Protein AF-A0A921BEV7-F1 (afdb_monomer)

Structure (mmCIF, N/CA/C/O backbone):
data_AF-A0A921BEV7-F1
#
_entry.id   AF-A0A921BEV7-F1
#
loop_
_atom_site.group_PDB
_atom_site.id
_atom_site.type_symbol
_atom_site.label_atom_id
_atom_site.label_alt_id
_atom_site.label_comp_id
_atom_site.label_asym_id
_atom_site.label_entity_id
_atom_site.label_seq_id
_atom_site.pdbx_PDB_ins_code
_atom_site.Cartn_x
_atom_site.Cartn_y
_atom_site.Cartn_z
_atom_site.occupancy
_atom_site.B_iso_or_equiv
_atom_site.auth_seq_id
_atom_site.auth_comp_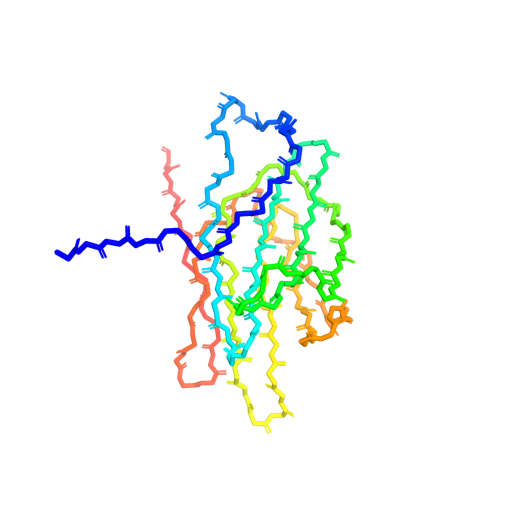id
_atom_site.auth_asym_id
_atom_site.auth_atom_id
_atom_site.pdbx_PDB_model_num
ATOM 1 N N . MET A 1 1 ? -18.719 21.193 4.865 1.00 43.28 1 MET A N 1
ATOM 2 C CA . MET A 1 1 ? -18.347 20.157 5.845 1.00 43.28 1 MET A CA 1
ATOM 3 C C . MET A 1 1 ? -17.094 20.664 6.523 1.00 43.28 1 MET A C 1
ATOM 5 O O . MET A 1 1 ? -16.145 20.952 5.806 1.00 43.28 1 MET A O 1
ATOM 9 N N . ASP A 1 2 ? -17.118 20.834 7.842 1.00 65.19 2 ASP A N 1
ATOM 10 C CA . ASP A 1 2 ? -15.937 21.220 8.619 1.00 65.19 2 ASP A CA 1
ATOM 11 C C . ASP A 1 2 ? -15.185 19.936 8.988 1.00 65.19 2 ASP A C 1
ATOM 13 O O . ASP A 1 2 ? -15.580 19.210 9.900 1.00 65.19 2 ASP A O 1
ATOM 17 N N . GLY A 1 3 ? -14.176 19.579 8.191 1.00 68.38 3 GLY A N 1
ATOM 18 C CA . GLY A 1 3 ? -13.339 18.408 8.447 1.00 68.38 3 GLY A CA 1
ATOM 19 C C . GLY A 1 3 ? -12.290 18.723 9.511 1.00 68.38 3 GLY A C 1
ATOM 20 O O . GLY A 1 3 ? -11.484 19.628 9.316 1.00 68.38 3 GLY A O 1
ATOM 21 N N . ASN A 1 4 ? -12.285 17.968 10.612 1.00 83.69 4 ASN A N 1
ATOM 22 C CA . ASN A 1 4 ? -11.226 18.011 11.622 1.00 83.69 4 ASN A CA 1
ATOM 23 C C . ASN A 1 4 ? -10.257 16.843 11.392 1.00 83.69 4 ASN A C 1
ATOM 25 O O . ASN A 1 4 ? -10.696 15.711 11.189 1.00 83.69 4 ASN A O 1
ATOM 29 N N . GLN A 1 5 ? -8.952 17.112 11.436 1.00 86.31 5 GLN A N 1
ATOM 30 C CA . GLN A 1 5 ? -7.912 16.085 11.331 1.00 86.31 5 GLN A CA 1
ATOM 31 C C . GLN A 1 5 ? -7.974 15.147 12.550 1.00 86.31 5 GLN A C 1
ATOM 33 O O . GLN A 1 5 ? -7.884 15.614 13.683 1.00 86.31 5 GLN A O 1
ATOM 38 N N . LEU A 1 6 ? -8.139 13.838 12.315 1.00 88.31 6 LEU A N 1
ATOM 39 C CA . LEU A 1 6 ? -8.175 12.812 13.371 1.00 88.31 6 LEU A CA 1
ATOM 40 C C . LEU A 1 6 ? -6.778 12.277 13.696 1.00 88.31 6 LEU A C 1
ATOM 42 O O . LEU A 1 6 ? -6.407 12.178 14.861 1.00 88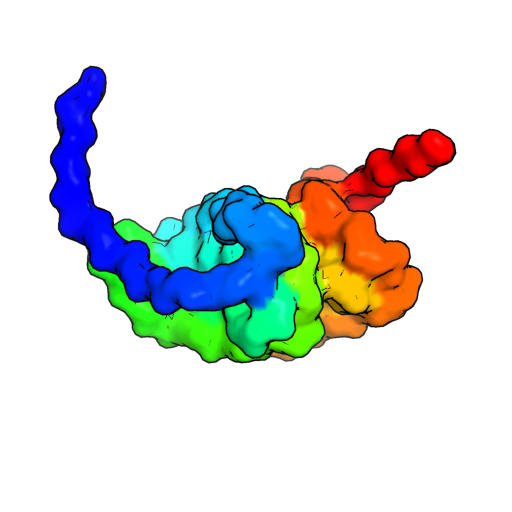.31 6 LEU A O 1
ATOM 46 N N . TRP A 1 7 ? -6.004 11.966 12.661 1.00 93.06 7 TRP A N 1
ATOM 47 C CA . TRP A 1 7 ? -4.626 11.502 12.754 1.00 93.06 7 TRP A CA 1
ATOM 48 C C . TRP A 1 7 ? -3.885 11.842 11.456 1.00 93.06 7 TRP A C 1
ATOM 50 O O . TRP A 1 7 ? -4.496 12.211 10.451 1.00 93.06 7 TRP A O 1
ATOM 60 N N . GLU A 1 8 ? -2.558 11.763 11.494 1.00 89.50 8 GLU A N 1
ATOM 61 C CA . GLU A 1 8 ? -1.685 11.932 10.334 1.00 89.50 8 GLU A CA 1
ATOM 62 C C . GLU A 1 8 ? -0.537 10.934 10.439 1.00 89.50 8 GLU A C 1
ATOM 64 O O . GLU A 1 8 ? 0.109 10.844 11.482 1.00 89.50 8 GLU A O 1
ATOM 69 N N . GLN A 1 9 ? -0.297 10.201 9.353 1.00 85.38 9 GLN A N 1
ATOM 70 C CA . GLN A 1 9 ? 0.850 9.316 9.212 1.00 85.38 9 GLN A CA 1
ATOM 71 C C . GLN A 1 9 ? 1.737 9.851 8.090 1.00 85.38 9 GLN A C 1
ATOM 73 O O . GLN A 1 9 ? 1.245 10.149 7.000 1.00 85.38 9 GLN A O 1
ATOM 78 N N . ARG A 1 10 ? 3.036 9.983 8.363 1.00 84.25 10 ARG A N 1
ATOM 79 C CA . ARG A 1 10 ? 4.025 10.457 7.389 1.00 84.25 10 ARG A CA 1
ATOM 80 C C . ARG A 1 10 ? 4.992 9.332 7.076 1.00 84.25 10 ARG A C 1
ATOM 82 O O . ARG A 1 10 ? 5.598 8.772 7.981 1.00 84.25 10 ARG A O 1
ATOM 89 N N . PHE A 1 11 ? 5.131 9.037 5.793 1.00 79.75 11 PHE A N 1
ATOM 90 C CA . PHE A 1 11 ? 6.179 8.162 5.290 1.00 79.75 11 PHE A CA 1
ATOM 91 C C . PHE A 1 11 ? 7.324 9.023 4.771 1.00 79.75 11 PHE A C 1
ATOM 93 O O . PHE A 1 11 ? 7.087 10.139 4.296 1.00 79.75 11 PHE A O 1
ATOM 100 N N . ASP A 1 12 ? 8.547 8.517 4.889 1.00 75.19 12 ASP A N 1
ATOM 101 C CA . ASP A 1 12 ? 9.710 9.192 4.331 1.00 75.19 12 ASP A CA 1
ATOM 102 C C . ASP A 1 12 ? 9.541 9.359 2.817 1.00 75.19 12 ASP A C 1
ATOM 104 O O . ASP A 1 12 ? 8.966 8.511 2.128 1.00 75.19 12 ASP A O 1
ATOM 108 N N . ALA A 1 13 ? 9.979 10.509 2.310 1.00 62.25 13 ALA A N 1
ATOM 109 C CA . ALA A 1 13 ? 9.946 10.777 0.885 1.00 62.25 13 ALA A CA 1
ATOM 110 C C . ALA A 1 13 ? 11.090 10.009 0.222 1.00 62.25 13 ALA A C 1
ATOM 112 O O . ALA A 1 13 ? 12.253 10.294 0.499 1.00 62.25 13 ALA A O 1
ATOM 113 N N . SER A 1 14 ? 10.746 9.077 -0.657 1.00 61.91 14 SER A N 1
ATOM 114 C CA . SER A 1 14 ? 11.705 8.375 -1.511 1.00 61.91 14 SER A CA 1
ATOM 115 C C . SER A 1 14 ? 11.663 8.960 -2.919 1.00 61.91 14 SER A C 1
ATOM 117 O O . SER A 1 14 ? 10.612 9.448 -3.366 1.00 61.91 14 SER A O 1
ATOM 119 N N . ASP A 1 15 ? 12.791 8.918 -3.628 1.00 61.03 15 ASP A N 1
ATOM 120 C CA . ASP A 1 15 ? 12.822 9.383 -5.008 1.00 61.03 15 ASP A CA 1
ATOM 121 C C . ASP A 1 15 ? 11.906 8.495 -5.870 1.00 61.03 15 ASP A C 1
ATOM 123 O O . ASP A 1 15 ? 12.023 7.273 -5.959 1.00 61.03 15 ASP A O 1
ATOM 127 N N . THR A 1 16 ? 10.929 9.138 -6.503 1.00 57.28 16 THR A N 1
ATOM 128 C CA . THR A 1 16 ? 10.033 8.506 -7.477 1.00 57.28 16 THR A CA 1
ATOM 129 C C . THR A 1 16 ? 10.513 8.849 -8.872 1.00 57.28 16 THR A C 1
ATOM 131 O O . THR A 1 16 ? 11.079 9.923 -9.107 1.00 57.28 16 THR A O 1
ATOM 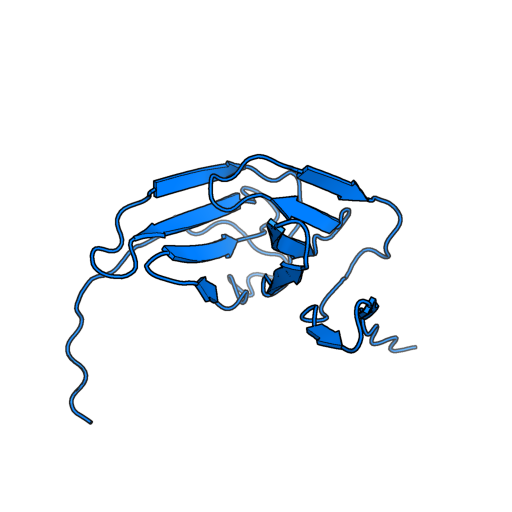134 N N . ARG A 1 17 ? 10.242 7.974 -9.839 1.00 51.84 17 ARG A N 1
ATOM 135 C CA . ARG A 1 17 ? 10.550 8.231 -11.243 1.00 51.84 17 ARG A CA 1
ATOM 136 C C . ARG A 1 17 ? 10.011 9.602 -11.666 1.00 51.84 17 ARG A C 1
ATOM 138 O O . ARG A 1 17 ? 8.812 9.859 -11.606 1.00 51.84 17 ARG A O 1
ATOM 145 N N . LEU A 1 18 ? 10.923 10.474 -12.110 1.00 49.59 18 LEU A N 1
ATOM 146 C CA . LEU A 1 18 ? 10.661 11.859 -12.543 1.00 49.59 18 LEU A CA 1
ATOM 147 C C . LEU A 1 18 ? 10.162 12.825 -11.441 1.00 49.59 18 LEU A C 1
ATOM 149 O O . LEU A 1 18 ? 9.745 13.938 -11.767 1.00 49.59 18 LEU A O 1
ATOM 153 N N . GLY A 1 19 ? 10.238 12.447 -10.160 1.00 54.81 19 GLY A N 1
ATOM 154 C CA . GLY A 1 19 ? 9.868 13.295 -9.019 1.00 54.81 19 GLY A CA 1
ATOM 155 C C . GLY A 1 19 ? 8.359 13.510 -8.852 1.00 54.81 19 GLY A C 1
ATOM 156 O O . GLY A 1 19 ? 7.939 14.544 -8.337 1.00 54.81 19 GLY A O 1
ATOM 157 N N . TRP A 1 20 ? 7.532 12.581 -9.341 1.00 47.16 20 TRP A N 1
ATOM 158 C CA . TRP A 1 20 ? 6.070 12.736 -9.396 1.00 47.16 20 TRP A CA 1
ATOM 159 C C . TRP A 1 20 ? 5.337 12.406 -8.090 1.00 47.16 20 TRP A C 1
ATOM 161 O O . TRP A 1 20 ? 4.140 12.669 -7.983 1.00 47.16 20 TRP A O 1
ATOM 171 N N . GLY A 1 21 ? 6.051 11.907 -7.082 1.00 52.38 21 GLY A N 1
ATOM 172 C CA . GLY A 1 21 ? 5.497 11.555 -5.779 1.00 52.38 21 GLY A CA 1
ATOM 173 C C . GLY A 1 21 ? 4.609 10.303 -5.815 1.00 52.38 21 GLY A C 1
ATOM 174 O O . GLY A 1 21 ? 4.337 9.740 -6.884 1.00 52.38 21 GLY A O 1
ATOM 175 N N . PRO A 1 22 ? 4.160 9.833 -4.640 1.00 59.53 22 PRO A N 1
ATOM 176 C CA . PRO A 1 22 ? 3.242 8.707 -4.540 1.00 59.53 22 PRO A CA 1
ATOM 177 C C . PRO A 1 22 ? 1.844 9.108 -5.033 1.00 59.53 22 PRO A C 1
ATOM 179 O O . PRO A 1 22 ? 1.335 10.173 -4.691 1.00 59.53 22 PRO A O 1
ATOM 182 N N . ALA A 1 23 ? 1.200 8.241 -5.815 1.00 58.22 23 ALA A N 1
ATOM 183 C CA . ALA A 1 23 ? -0.158 8.467 -6.339 1.00 58.22 23 ALA A CA 1
ATOM 184 C C . ALA A 1 23 ? -1.077 7.239 -6.219 1.00 58.22 23 ALA A C 1
ATOM 186 O O . ALA A 1 23 ? -2.188 7.239 -6.751 1.00 58.22 23 ALA A O 1
ATOM 187 N N . ALA A 1 24 ? -0.638 6.192 -5.516 1.00 62.31 24 ALA A N 1
ATOM 188 C CA . ALA A 1 24 ? -1.510 5.074 -5.192 1.00 62.31 24 ALA A CA 1
ATOM 189 C C . ALA A 1 24 ? -2.581 5.538 -4.193 1.00 62.31 24 ALA A C 1
ATOM 191 O O . ALA A 1 24 ? -2.274 6.141 -3.162 1.00 62.31 24 ALA A O 1
ATOM 192 N N . SER A 1 25 ? -3.852 5.277 -4.504 1.00 75.75 25 SER A N 1
ATOM 193 C CA . SER A 1 25 ? -4.942 5.607 -3.585 1.00 75.75 25 SER A CA 1
ATOM 194 C C . SER A 1 25 ? -4.981 4.601 -2.431 1.00 75.75 25 SER A C 1
ATOM 196 O O . SER A 1 25 ? -4.810 3.403 -2.672 1.00 75.75 25 SER A O 1
ATOM 198 N N . PRO A 1 26 ? -5.227 5.042 -1.186 1.00 84.56 26 PRO A N 1
ATOM 199 C CA . PRO A 1 26 ? -5.416 4.121 -0.076 1.00 84.56 26 PRO A CA 1
ATOM 200 C C . PRO A 1 26 ? -6.724 3.337 -0.238 1.00 84.56 26 PRO A C 1
ATOM 202 O O . PRO A 1 26 ? -7.702 3.848 -0.789 1.00 84.56 26 PRO A O 1
ATOM 205 N N . VAL A 1 27 ? -6.765 2.113 0.288 1.00 88.31 27 VAL A N 1
ATOM 206 C CA . VAL A 1 27 ? -7.977 1.282 0.302 1.00 88.31 27 VAL A CA 1
ATOM 207 C C . VAL A 1 27 ? -8.353 0.926 1.727 1.00 88.31 27 VAL A C 1
ATOM 209 O O . VAL A 1 27 ? -7.557 0.353 2.462 1.00 88.31 27 VAL A O 1
ATOM 212 N N . LEU A 1 28 ? -9.586 1.254 2.106 1.00 88.69 28 LEU A N 1
ATOM 213 C CA . LEU A 1 28 ? -10.163 0.880 3.391 1.00 88.69 28 LEU A CA 1
ATOM 214 C C . LEU A 1 28 ? -10.936 -0.431 3.241 1.00 88.69 28 LEU A C 1
ATOM 216 O O . LEU A 1 28 ? -11.835 -0.531 2.403 1.00 88.69 28 LEU A O 1
ATOM 220 N N . HIS A 1 29 ? -10.621 -1.409 4.081 1.00 90.50 29 HIS A N 1
ATOM 221 C CA . HIS A 1 29 ? -11.438 -2.599 4.259 1.00 90.50 29 HIS A CA 1
ATOM 222 C C . HIS A 1 29 ? -11.564 -2.915 5.748 1.00 90.50 29 HIS A C 1
ATOM 224 O O . HIS A 1 29 ? -10.563 -3.069 6.453 1.00 90.50 29 HIS A O 1
ATOM 230 N N . ASP A 1 30 ? -12.813 -2.970 6.211 1.00 89.06 30 ASP A N 1
ATOM 231 C CA . ASP A 1 30 ? -13.178 -3.016 7.625 1.00 89.06 30 ASP A CA 1
ATOM 232 C C . ASP A 1 30 ? -12.480 -1.884 8.401 1.00 89.06 30 ASP A C 1
ATOM 234 O O . ASP A 1 30 ? -12.597 -0.718 8.020 1.00 89.06 30 ASP A O 1
ATOM 238 N N . ASP A 1 31 ? -11.718 -2.219 9.442 1.00 93.38 31 ASP A N 1
ATOM 239 C CA . ASP A 1 31 ? -10.965 -1.262 10.261 1.00 93.38 31 ASP A CA 1
ATOM 240 C C . ASP A 1 31 ? -9.503 -1.099 9.801 1.00 93.38 31 ASP A C 1
ATOM 242 O O . ASP A 1 31 ? -8.660 -0.617 10.560 1.00 93.38 31 ASP A O 1
ATOM 246 N N . THR A 1 32 ? -9.168 -1.541 8.582 1.00 92.12 32 THR A N 1
ATOM 247 C CA . THR A 1 32 ? -7.790 -1.532 8.065 1.00 92.12 32 THR A CA 1
ATOM 248 C C . THR A 1 32 ? -7.661 -0.678 6.811 1.00 92.12 32 THR A C 1
ATOM 250 O O . THR A 1 32 ? -8.333 -0.916 5.807 1.00 92.12 32 THR A O 1
ATOM 253 N N . LEU A 1 33 ? -6.753 0.293 6.851 1.00 91.62 33 LEU A N 1
ATOM 254 C CA . LEU A 1 33 ? -6.373 1.120 5.716 1.00 91.62 33 LEU A CA 1
ATOM 255 C C . LEU A 1 33 ? -5.078 0.589 5.095 1.00 91.62 33 LEU A C 1
ATOM 257 O O . LEU A 1 33 ? -4.024 0.615 5.724 1.00 91.62 33 LEU A O 1
ATOM 261 N N . PHE A 1 34 ? -5.146 0.139 3.850 1.00 90.75 34 PHE A N 1
ATOM 262 C CA . PHE A 1 34 ? -3.997 -0.337 3.090 1.00 90.75 34 PHE A CA 1
ATOM 263 C C . PHE A 1 34 ? -3.443 0.775 2.208 1.00 90.75 34 PHE A C 1
ATOM 265 O O . PHE A 1 34 ? -4.187 1.427 1.471 1.00 90.75 34 PHE A O 1
ATOM 272 N N . ILE A 1 35 ? -2.129 0.966 2.262 1.00 89.12 35 ILE A N 1
ATOM 273 C CA . ILE A 1 35 ? -1.399 1.928 1.441 1.00 89.12 35 ILE A CA 1
ATOM 274 C C . ILE A 1 35 ? -0.272 1.182 0.737 1.00 89.12 35 ILE A C 1
ATOM 276 O O . ILE A 1 35 ? 0.480 0.439 1.364 1.00 89.12 35 ILE A O 1
ATOM 280 N N . VAL A 1 36 ? -0.165 1.391 -0.570 1.00 87.00 36 VAL A N 1
ATOM 281 C CA . VAL A 1 36 ? 0.970 0.938 -1.376 1.00 87.00 36 VAL A CA 1
ATOM 282 C C . VAL A 1 36 ? 1.791 2.165 -1.727 1.00 87.00 36 VAL A C 1
ATOM 284 O O . VAL A 1 36 ? 1.234 3.185 -2.126 1.00 87.00 36 VAL A O 1
ATOM 287 N N . ASN A 1 37 ? 3.100 2.077 -1.560 1.00 85.12 37 ASN A N 1
ATOM 288 C CA . ASN A 1 37 ? 4.036 3.100 -1.982 1.00 85.12 37 ASN A CA 1
ATOM 289 C C . ASN A 1 37 ? 5.163 2.407 -2.735 1.00 85.12 37 ASN A C 1
ATOM 291 O O . ASN A 1 37 ? 6.054 1.854 -2.102 1.00 85.12 37 ASN A O 1
ATOM 295 N N . ASP A 1 38 ? 5.085 2.404 -4.063 1.00 81.81 38 ASP A N 1
ATOM 296 C CA . ASP A 1 38 ? 6.116 1.815 -4.911 1.00 81.81 38 ASP A CA 1
ATOM 297 C C . ASP A 1 38 ? 6.991 2.946 -5.478 1.00 81.81 38 ASP A C 1
ATOM 299 O O . ASP A 1 38 ? 6.498 3.825 -6.193 1.00 81.81 38 ASP A O 1
ATOM 303 N N . THR A 1 39 ? 8.282 2.937 -5.145 1.00 77.00 39 THR A N 1
ATOM 304 C CA . THR A 1 39 ? 9.293 3.935 -5.534 1.00 77.00 39 THR A CA 1
ATOM 305 C C . THR A 1 39 ? 10.539 3.241 -6.095 1.00 77.00 39 THR A C 1
ATOM 307 O O . THR A 1 39 ? 10.635 2.019 -6.053 1.00 77.00 39 THR A O 1
ATOM 310 N N . ASP A 1 40 ? 11.490 3.982 -6.671 1.00 72.31 40 ASP A N 1
ATOM 311 C CA . ASP A 1 40 ? 12.707 3.361 -7.227 1.00 72.31 40 ASP A CA 1
ATOM 312 C C . ASP A 1 40 ? 13.722 2.958 -6.134 1.00 72.31 40 ASP A C 1
ATOM 314 O O . ASP A 1 40 ? 14.687 2.254 -6.433 1.00 72.31 40 ASP A O 1
ATOM 318 N N . GLU A 1 41 ? 13.510 3.389 -4.885 1.00 73.00 41 GLU A N 1
ATOM 319 C CA . GLU A 1 41 ? 14.425 3.159 -3.757 1.00 73.00 41 GLU A CA 1
ATOM 320 C C . GLU A 1 41 ? 13.811 2.261 -2.680 1.00 73.00 41 GLU A C 1
ATOM 322 O O . GLU A 1 41 ? 14.408 1.250 -2.320 1.00 73.00 41 GLU A O 1
ATOM 327 N N . ASP A 1 42 ? 12.610 2.603 -2.204 1.00 78.69 42 ASP A N 1
ATOM 328 C CA . ASP A 1 42 ? 11.938 1.918 -1.100 1.00 78.69 42 ASP A CA 1
ATOM 329 C C . ASP A 1 42 ? 10.462 1.694 -1.443 1.00 78.69 42 ASP A C 1
ATOM 331 O O . ASP A 1 42 ? 9.597 2.553 -1.226 1.00 78.69 42 ASP A O 1
ATOM 335 N N . SER A 1 43 ? 10.172 0.527 -2.011 1.00 86.25 43 SER A N 1
ATOM 336 C CA . SER A 1 43 ? 8.809 0.089 -2.303 1.00 86.25 43 SER A CA 1
ATOM 337 C C . SER A 1 43 ? 8.242 -0.709 -1.130 1.00 86.25 43 SER A C 1
ATOM 339 O O . SER A 1 43 ? 8.886 -1.619 -0.610 1.00 86.25 43 SER A O 1
ATOM 341 N N . PHE A 1 44 ? 7.019 -0.404 -0.697 1.00 88.50 44 PHE A N 1
ATOM 342 C CA . PHE A 1 44 ? 6.358 -1.122 0.392 1.00 88.50 44 PHE A CA 1
ATOM 343 C C . PHE A 1 44 ? 4.833 -1.116 0.286 1.00 88.50 44 PHE A C 1
ATOM 345 O O . PHE A 1 44 ? 4.206 -0.266 -0.345 1.00 88.50 44 PHE A O 1
ATOM 352 N N . VAL A 1 45 ? 4.217 -2.071 0.977 1.00 90.25 45 VAL A N 1
ATOM 353 C CA . VAL A 1 45 ? 2.794 -2.055 1.317 1.00 90.25 45 VAL A CA 1
ATOM 354 C C . VAL A 1 45 ? 2.650 -2.058 2.835 1.00 90.25 45 VAL A C 1
ATOM 356 O O . VAL A 1 45 ? 3.349 -2.787 3.542 1.00 90.25 45 VAL A O 1
ATOM 359 N N . VAL A 1 46 ? 1.763 -1.209 3.342 1.00 92.69 46 VAL A N 1
ATOM 360 C CA . VAL A 1 46 ? 1.514 -1.028 4.772 1.00 92.69 46 VAL A CA 1
ATOM 361 C C . VAL A 1 46 ? 0.020 -1.107 5.058 1.00 92.69 46 VAL A C 1
ATOM 363 O O . VAL A 1 46 ? -0.803 -0.613 4.286 1.00 92.69 46 VAL A O 1
ATOM 366 N N . ALA A 1 47 ? -0.324 -1.729 6.180 1.00 93.81 47 ALA A N 1
ATOM 367 C CA . ALA A 1 47 ? -1.666 -1.731 6.734 1.00 93.81 47 ALA A CA 1
ATOM 368 C C . ALA A 1 47 ? -1.690 -0.894 8.008 1.00 93.81 47 ALA A C 1
ATOM 370 O O . ALA A 1 47 ? -0.914 -1.139 8.932 1.00 93.81 47 ALA A O 1
ATOM 371 N N . LEU A 1 48 ? -2.601 0.069 8.063 1.00 93.25 48 LEU A N 1
ATOM 372 C CA . LEU A 1 48 ? -2.832 0.931 9.212 1.00 93.25 48 LEU A CA 1
ATOM 373 C C . LEU A 1 48 ? -4.192 0.624 9.835 1.00 93.25 48 LEU A C 1
ATOM 375 O O . LEU A 1 48 ? -5.138 0.258 9.138 1.00 93.25 48 LEU A O 1
ATOM 379 N N . ASP A 1 49 ? -4.314 0.816 11.139 1.00 93.69 49 ASP A N 1
ATOM 380 C CA . ASP A 1 49 ? -5.613 0.925 11.788 1.00 93.69 49 ASP A CA 1
ATOM 381 C C . ASP A 1 49 ? -6.323 2.202 11.311 1.00 93.69 49 ASP A C 1
ATOM 383 O O . ASP A 1 49 ? -5.764 3.296 11.371 1.00 93.69 49 ASP A O 1
ATOM 387 N N . ALA A 1 50 ? -7.551 2.082 10.808 1.00 90.75 50 ALA A N 1
ATOM 388 C CA . ALA A 1 50 ? -8.265 3.216 10.223 1.00 90.75 50 ALA A CA 1
ATOM 389 C C . ALA A 1 50 ? -8.675 4.279 11.259 1.00 90.75 50 ALA A C 1
ATOM 391 O O . ALA A 1 50 ? -8.828 5.456 10.914 1.00 90.75 50 ALA A O 1
ATOM 392 N N . ALA A 1 51 ? -8.855 3.884 12.523 1.00 92.38 51 ALA A N 1
ATOM 393 C CA . ALA A 1 51 ? -9.268 4.779 13.594 1.00 92.38 51 ALA A CA 1
ATOM 394 C C . ALA A 1 51 ? -8.078 5.532 14.201 1.00 92.38 51 ALA A C 1
ATOM 396 O O . ALA A 1 51 ? -8.229 6.705 14.552 1.00 92.38 51 ALA A O 1
ATOM 397 N N . THR A 1 52 ? -6.914 4.885 14.318 1.00 93.19 52 THR A N 1
ATOM 398 C CA . THR A 1 52 ? -5.740 5.460 15.000 1.00 93.19 52 THR A CA 1
ATOM 399 C C . THR A 1 52 ? -4.607 5.882 14.064 1.00 93.19 52 THR A C 1
ATOM 401 O O . THR A 1 52 ? -3.803 6.733 14.440 1.00 93.19 52 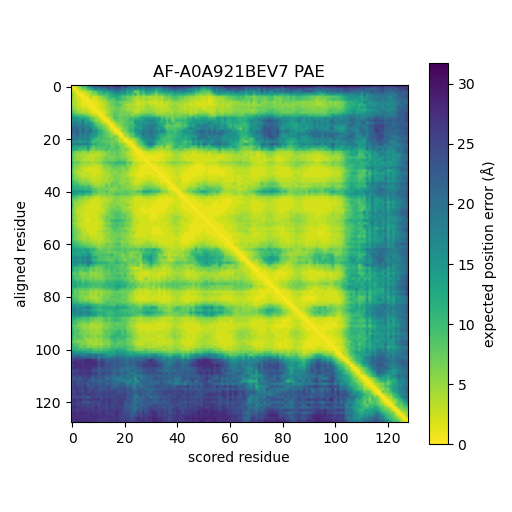THR A O 1
ATOM 404 N N . GLY A 1 53 ? -4.527 5.314 12.859 1.00 91.06 53 GLY A N 1
ATOM 405 C CA . GLY A 1 53 ? -3.393 5.475 11.944 1.00 91.06 53 GLY A CA 1
ATOM 406 C C . GLY A 1 53 ? -2.163 4.637 12.319 1.00 91.06 53 GLY A C 1
ATOM 407 O O . GLY A 1 53 ? -1.122 4.759 11.670 1.00 91.06 53 GLY A O 1
ATOM 408 N N . GLU A 1 54 ? -2.256 3.793 13.353 1.00 93.25 54 GLU A N 1
ATOM 409 C CA . GLU A 1 54 ? -1.149 2.947 13.808 1.00 93.25 54 GLU A CA 1
ATOM 410 C C . GLU A 1 54 ? -0.852 1.822 12.813 1.00 93.25 54 GLU A C 1
ATOM 412 O O . GLU A 1 54 ? -1.759 1.187 12.274 1.00 93.25 54 GLU A O 1
ATOM 417 N N . GLU A 1 55 ? 0.432 1.550 12.582 1.00 94.12 55 GLU A N 1
ATOM 418 C CA . GLU A 1 55 ? 0.865 0.477 11.690 1.00 94.12 55 GLU A CA 1
ATOM 419 C C . GLU A 1 55 ? 0.543 -0.896 12.293 1.00 94.12 55 GLU A C 1
ATOM 421 O O . GLU A 1 55 ? 1.046 -1.263 13.354 1.00 94.12 55 GLU A O 1
ATOM 426 N N . ARG A 1 56 ? -0.286 -1.674 11.590 1.00 94.19 56 ARG A N 1
ATOM 427 C CA . ARG A 1 56 ? -0.569 -3.078 11.915 1.00 94.19 56 ARG A CA 1
ATOM 428 C C . ARG A 1 56 ? 0.523 -3.991 11.372 1.00 94.19 56 ARG A C 1
ATOM 430 O O . ARG A 1 56 ? 0.953 -4.914 12.059 1.00 94.19 56 ARG A O 1
ATOM 437 N N . TRP A 1 57 ? 0.952 -3.744 10.136 1.00 94.56 57 TRP A N 1
ATOM 438 C CA . TRP A 1 57 ? 2.065 -4.445 9.504 1.00 94.56 57 TRP A CA 1
ATOM 439 C C . TRP A 1 57 ? 2.605 -3.670 8.298 1.00 94.56 57 TRP A C 1
ATOM 441 O O . TRP A 1 57 ? 1.892 -2.878 7.679 1.00 94.56 57 TRP A O 1
ATOM 451 N N . ARG A 1 58 ? 3.849 -3.983 7.922 1.00 92.56 58 ARG A N 1
ATOM 452 C CA . ARG A 1 58 ? 4.522 -3.515 6.705 1.00 92.56 58 ARG A CA 1
ATOM 453 C C . ARG A 1 58 ? 5.240 -4.661 5.999 1.00 92.56 58 ARG A C 1
ATOM 455 O O . ARG A 1 58 ? 5.741 -5.597 6.639 1.00 92.56 58 ARG A O 1
ATOM 462 N N . ARG A 1 59 ? 5.267 -4.593 4.670 1.00 90.75 59 ARG A N 1
ATOM 463 C CA . ARG A 1 59 ? 6.051 -5.475 3.805 1.00 90.75 59 ARG A CA 1
ATOM 464 C C . ARG A 1 59 ? 6.797 -4.661 2.770 1.00 90.75 59 ARG A C 1
ATOM 466 O O . ARG A 1 59 ? 6.175 -3.909 2.021 1.00 90.75 59 ARG A O 1
ATOM 473 N N . ASP A 1 60 ? 8.098 -4.887 2.717 1.00 89.25 60 ASP A N 1
ATOM 474 C CA . ASP A 1 60 ? 8.943 -4.372 1.652 1.00 89.25 60 ASP A CA 1
ATOM 475 C C . ASP A 1 60 ? 8.607 -5.103 0.350 1.00 89.25 60 ASP A C 1
ATOM 477 O O . ASP A 1 60 ? 8.214 -6.278 0.341 1.00 89.25 60 ASP A O 1
ATOM 481 N N . ARG A 1 61 ? 8.716 -4.380 -0.754 1.00 85.38 61 ARG A N 1
ATOM 482 C CA . ARG A 1 61 ? 8.409 -4.839 -2.102 1.00 85.38 61 ARG A CA 1
ATOM 483 C C . ARG A 1 61 ? 9.619 -4.557 -2.972 1.00 85.38 61 ARG A C 1
ATOM 485 O O . ARG A 1 61 ? 10.208 -3.490 -2.894 1.00 85.38 61 ARG A O 1
ATOM 492 N N . ASP A 1 62 ? 9.962 -5.516 -3.816 1.00 82.88 62 ASP A N 1
ATOM 493 C CA . ASP A 1 62 ? 10.947 -5.314 -4.874 1.00 82.88 62 ASP A CA 1
ATOM 494 C C . ASP A 1 62 ? 10.177 -4.903 -6.134 1.00 82.88 62 ASP A C 1
ATOM 496 O O . ASP A 1 62 ? 9.694 -5.755 -6.885 1.00 82.88 62 ASP A O 1
ATOM 500 N N . GLU A 1 63 ? 9.907 -3.601 -6.254 1.00 77.19 63 GLU A N 1
ATOM 501 C CA . GLU A 1 63 ? 9.205 -2.958 -7.369 1.00 77.19 63 GLU A CA 1
ATOM 502 C C . GLU A 1 63 ? 9.849 -1.600 -7.652 1.00 77.19 63 GLU A C 1
ATOM 504 O O . GLU A 1 63 ? 10.237 -0.904 -6.719 1.00 77.19 63 GLU A O 1
ATOM 509 N N . GLY A 1 64 ? 9.922 -1.203 -8.924 1.00 72.44 64 GLY A N 1
ATOM 510 C CA . GLY A 1 64 ? 10.201 0.190 -9.292 1.00 72.44 64 GLY A CA 1
ATOM 511 C C . GLY A 1 64 ? 8.944 1.058 -9.213 1.00 72.44 64 GLY A C 1
ATOM 512 O O . GLY A 1 64 ? 7.832 0.527 -9.126 1.00 72.44 64 GLY A O 1
ATOM 513 N N . THR A 1 65 ? 9.118 2.380 -9.321 1.00 68.56 65 THR A N 1
ATOM 514 C CA . THR A 1 65 ? 8.051 3.385 -9.174 1.00 68.56 65 THR A CA 1
ATOM 515 C C . THR A 1 65 ? 6.761 2.980 -9.881 1.00 68.56 65 THR A C 1
ATOM 517 O O . THR A 1 65 ? 6.733 2.832 -11.107 1.00 68.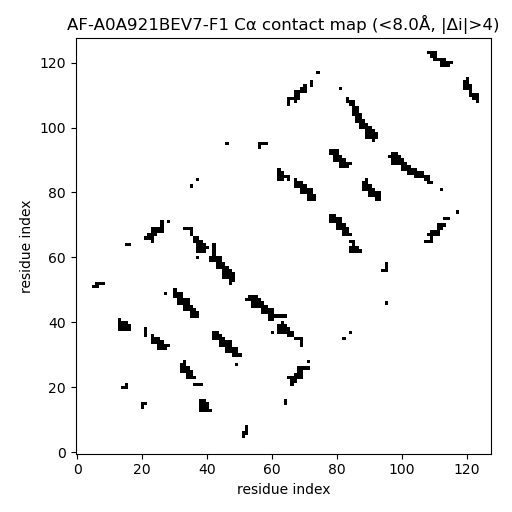56 65 THR A O 1
ATOM 520 N N . ASN A 1 66 ? 5.676 2.873 -9.113 1.00 69.62 66 ASN A N 1
ATOM 521 C CA . ASN A 1 66 ? 4.359 2.530 -9.630 1.00 69.62 66 ASN A CA 1
ATOM 522 C C . ASN A 1 66 ? 3.252 3.299 -8.894 1.00 69.62 66 ASN A C 1
ATOM 524 O O . ASN A 1 66 ? 3.338 3.603 -7.708 1.00 69.62 66 ASN A O 1
ATOM 528 N N . TRP A 1 67 ? 2.170 3.589 -9.611 1.00 70.00 67 TRP A N 1
ATOM 529 C CA . TRP A 1 67 ? 1.010 4.341 -9.113 1.00 70.00 67 TRP A CA 1
ATOM 530 C C . TRP A 1 67 ? -0.247 3.473 -9.039 1.00 70.00 67 TRP A C 1
ATOM 532 O O . TRP A 1 67 ? -1.379 3.945 -9.148 1.00 70.00 67 TRP A O 1
ATOM 542 N N . SER A 1 68 ? -0.041 2.171 -8.883 1.00 67.94 68 SER A N 1
ATOM 543 C CA . SER A 1 68 ? -1.106 1.188 -8.824 1.00 67.94 68 SER A CA 1
ATOM 544 C C . SER A 1 68 ? -1.891 1.284 -7.527 1.00 67.94 68 SER A C 1
ATOM 546 O O . SER A 1 68 ? -1.360 1.098 -6.436 1.00 67.94 68 SER A O 1
ATOM 548 N N . THR A 1 69 ? -3.191 1.539 -7.654 1.00 75.12 69 THR A N 1
ATOM 549 C CA . THR A 1 69 ? -4.103 1.477 -6.513 1.00 75.12 69 THR A CA 1
ATOM 550 C C . THR A 1 69 ? -4.399 0.007 -6.199 1.00 75.12 69 THR A C 1
ATOM 552 O O . THR A 1 69 ? -4.843 -0.711 -7.102 1.00 75.12 69 THR A O 1
ATOM 555 N N . PRO A 1 70 ? -4.158 -0.461 -4.960 1.00 81.31 70 PRO A N 1
ATOM 556 C CA . PRO A 1 70 ? -4.460 -1.833 -4.576 1.00 81.31 70 PRO A CA 1
ATOM 557 C C . PRO A 1 70 ? -5.959 -2.133 -4.702 1.00 81.31 70 PRO A C 1
ATOM 559 O O . PRO A 1 70 ? -6.794 -1.231 -4.702 1.00 81.31 70 PRO A O 1
ATOM 562 N N . PHE A 1 71 ? -6.319 -3.410 -4.784 1.00 84.25 71 PHE A N 1
ATOM 563 C CA . PHE A 1 71 ? -7.709 -3.857 -4.814 1.00 84.25 71 PHE A CA 1
ATOM 564 C C . PHE A 1 71 ? -7.942 -4.949 -3.783 1.00 84.25 71 PHE A C 1
ATOM 566 O O . PHE A 1 71 ? -7.233 -5.952 -3.759 1.00 84.25 71 PHE A O 1
ATOM 573 N N . VAL A 1 72 ? -8.967 -4.774 -2.955 1.00 87.38 72 VAL A N 1
ATOM 574 C CA . VAL A 1 72 ? -9.413 -5.819 -2.036 1.00 87.38 72 VAL A CA 1
ATOM 575 C C . VAL A 1 72 ? -10.348 -6.753 -2.793 1.00 87.38 72 VAL A C 1
ATOM 577 O O . VAL A 1 72 ? -11.491 -6.413 -3.097 1.00 87.38 72 VAL A O 1
ATOM 580 N N . TRP A 1 73 ? -9.846 -7.940 -3.111 1.00 85.88 73 TRP A N 1
ATOM 581 C CA . TRP A 1 73 ? -10.591 -8.982 -3.790 1.00 85.88 73 TRP A CA 1
ATOM 582 C C . TRP A 1 73 ? -11.201 -9.947 -2.776 1.00 85.88 73 TRP A C 1
ATOM 584 O O . TRP A 1 73 ? -10.500 -10.720 -2.128 1.00 85.88 73 TRP A O 1
ATOM 594 N N . GLN A 1 74 ? -12.526 -9.913 -2.661 1.00 88.50 74 GLN A N 1
ATOM 595 C CA . GLN A 1 74 ? -13.298 -10.896 -1.904 1.00 88.50 74 GLN A CA 1
ATOM 596 C C . GLN A 1 74 ? -13.794 -11.988 -2.855 1.00 88.50 74 GLN A C 1
ATOM 598 O O . GLN A 1 74 ? -14.485 -11.697 -3.836 1.00 88.50 74 GLN A O 1
ATOM 603 N N . ASN A 1 75 ? -13.437 -13.240 -2.577 1.00 84.19 75 ASN A N 1
ATOM 604 C CA . ASN A 1 75 ? -13.929 -14.416 -3.292 1.00 84.19 75 ASN A CA 1
ATOM 605 C C . ASN A 1 75 ? -14.491 -15.455 -2.302 1.00 84.19 75 ASN A C 1
ATOM 607 O O . ASN A 1 75 ? -14.456 -15.256 -1.091 1.00 84.19 75 ASN A O 1
ATOM 611 N N . GLU A 1 76 ? -15.030 -16.567 -2.810 1.00 84.81 76 GLU A N 1
ATOM 612 C CA . GLU A 1 76 ? -15.666 -17.602 -1.975 1.00 84.81 76 GLU A CA 1
ATOM 613 C C . GLU A 1 76 ? -14.700 -18.305 -1.002 1.00 84.81 76 GLU A C 1
ATOM 615 O O . GLU A 1 76 ? -15.144 -18.946 -0.052 1.00 84.81 76 GLU A O 1
ATOM 620 N N . ILE A 1 77 ? -13.387 -18.203 -1.232 1.00 88.25 77 ILE A N 1
ATOM 621 C CA . ILE A 1 77 ? -12.347 -18.860 -0.434 1.00 88.25 77 ILE A CA 1
ATOM 622 C C . ILE A 1 77 ? -11.804 -17.907 0.635 1.00 88.25 77 ILE A C 1
ATOM 624 O O . ILE A 1 77 ? -11.597 -18.329 1.773 1.00 88.25 77 ILE A O 1
ATOM 628 N N . ARG A 1 78 ? -11.523 -16.647 0.273 1.00 87.81 78 ARG A N 1
ATOM 629 C CA . ARG A 1 78 ? -10.892 -15.651 1.155 1.00 87.81 78 ARG A CA 1
ATOM 630 C C . ARG A 1 78 ? -10.971 -14.225 0.598 1.00 87.81 78 ARG A C 1
ATOM 632 O O . ARG A 1 78 ? -11.329 -14.000 -0.558 1.00 87.81 78 ARG A O 1
ATOM 639 N N . THR A 1 79 ? -10.568 -13.279 1.441 1.00 91.06 79 THR A N 1
ATOM 640 C CA . THR A 1 79 ? -10.300 -11.888 1.067 1.00 91.06 79 THR A CA 1
ATOM 641 C C . THR A 1 79 ? -8.804 -11.671 0.901 1.00 91.06 79 THR A C 1
ATOM 643 O O . THR A 1 79 ? -8.019 -12.100 1.748 1.00 91.06 79 THR A O 1
ATOM 646 N N . GLU A 1 80 ? -8.415 -10.983 -0.166 1.00 92.50 80 GLU A N 1
ATOM 647 C CA . GLU A 1 80 ? -7.017 -10.723 -0.488 1.00 92.50 80 GLU A CA 1
ATOM 648 C C . GLU A 1 80 ? -6.806 -9.275 -0.940 1.00 92.50 80 GLU A C 1
ATOM 650 O O . GLU A 1 80 ? -7.669 -8.685 -1.587 1.00 92.50 80 GLU A O 1
ATOM 655 N N . LEU A 1 81 ? -5.643 -8.709 -0.633 1.00 89.00 81 LEU A N 1
ATOM 656 C CA . LEU A 1 81 ? -5.179 -7.438 -1.168 1.00 89.00 81 LEU A CA 1
ATOM 657 C C . LEU A 1 81 ? -4.322 -7.704 -2.407 1.00 89.00 81 LEU A C 1
ATOM 659 O O . L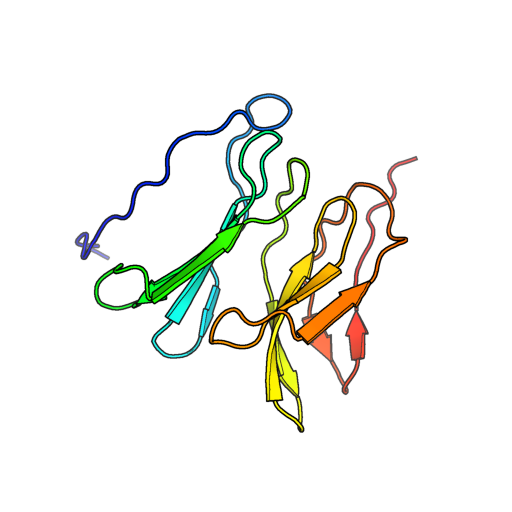EU A 1 81 ? -3.186 -8.164 -2.302 1.00 89.00 81 LEU A O 1
ATOM 663 N N . VAL A 1 82 ? -4.853 -7.378 -3.578 1.00 88.44 82 VAL A N 1
ATOM 664 C CA . VAL A 1 82 ? -4.151 -7.499 -4.854 1.00 88.44 82 VAL A CA 1
ATOM 665 C C . VAL A 1 82 ? -3.464 -6.180 -5.175 1.00 88.44 82 VAL A C 1
ATOM 667 O O . VAL A 1 82 ? -4.083 -5.118 -5.189 1.00 88.44 82 VAL A O 1
ATOM 670 N N . THR A 1 83 ? -2.174 -6.261 -5.466 1.00 84.88 83 THR A N 1
ATOM 671 C CA . THR A 1 83 ? -1.329 -5.128 -5.837 1.00 84.88 83 THR A CA 1
ATOM 672 C C . THR A 1 83 ? -0.704 -5.399 -7.195 1.00 84.88 83 THR A C 1
ATOM 674 O O . THR A 1 83 ? -0.218 -6.500 -7.462 1.00 84.88 83 THR A O 1
ATOM 677 N N . THR A 1 84 ? -0.715 -4.399 -8.063 1.00 77.44 84 THR A N 1
ATOM 678 C CA . THR A 1 84 ? -0.004 -4.438 -9.338 1.00 77.44 84 THR A CA 1
ATOM 679 C C . THR A 1 84 ? 1.317 -3.694 -9.170 1.00 77.44 84 THR A C 1
ATOM 681 O O . THR A 1 84 ? 1.348 -2.602 -8.614 1.00 77.44 84 THR A O 1
ATOM 684 N N . GLY A 1 85 ? 2.414 -4.322 -9.575 1.00 70.81 85 GLY A N 1
ATOM 685 C CA . GLY A 1 85 ? 3.768 -3.780 -9.589 1.00 70.81 85 GLY A CA 1
ATOM 686 C C . GLY A 1 85 ? 4.229 -3.419 -11.003 1.00 70.81 85 GLY A C 1
ATOM 687 O O . GLY A 1 85 ? 3.473 -3.548 -11.976 1.00 70.81 85 GLY A O 1
ATOM 688 N N . SER A 1 86 ? 5.473 -2.960 -11.096 1.00 65.25 86 SER A N 1
ATOM 689 C CA . SER A 1 86 ? 6.174 -2.728 -12.361 1.00 65.25 86 SER A CA 1
ATOM 690 C C . SER A 1 86 ? 6.630 -4.046 -12.996 1.00 65.25 86 SER A C 1
ATOM 692 O O . SER A 1 86 ? 6.673 -4.144 -14.220 1.00 65.25 86 SER A O 1
ATOM 694 N N . ASP A 1 87 ? 6.935 -5.059 -12.178 1.00 67.81 87 ASP A N 1
ATOM 695 C CA . ASP A 1 87 ? 7.385 -6.381 -12.637 1.00 67.81 87 ASP A CA 1
ATOM 696 C C . ASP A 1 87 ? 6.371 -7.495 -12.322 1.00 67.81 87 ASP A C 1
ATOM 698 O O . ASP A 1 87 ? 6.163 -8.420 -13.117 1.00 67.81 87 ASP A O 1
ATOM 702 N N . GLN A 1 88 ? 5.701 -7.406 -11.166 1.00 73.94 88 GLN A N 1
ATOM 703 C CA . GLN A 1 88 ? 4.870 -8.495 -10.653 1.00 73.94 88 GLN A CA 1
ATOM 704 C C . GLN A 1 88 ? 3.501 -8.026 -10.173 1.00 73.94 88 GLN A C 1
ATOM 706 O O . GLN A 1 88 ? 3.328 -6.934 -9.640 1.00 73.94 88 GLN A O 1
ATOM 711 N N . VAL A 1 89 ? 2.505 -8.899 -10.302 1.00 82.44 89 VAL A N 1
ATOM 712 C CA . VAL A 1 89 ? 1.251 -8.774 -9.548 1.00 82.44 89 VAL A CA 1
ATOM 713 C C . VAL A 1 89 ? 1.342 -9.699 -8.358 1.00 82.44 89 VAL A C 1
ATOM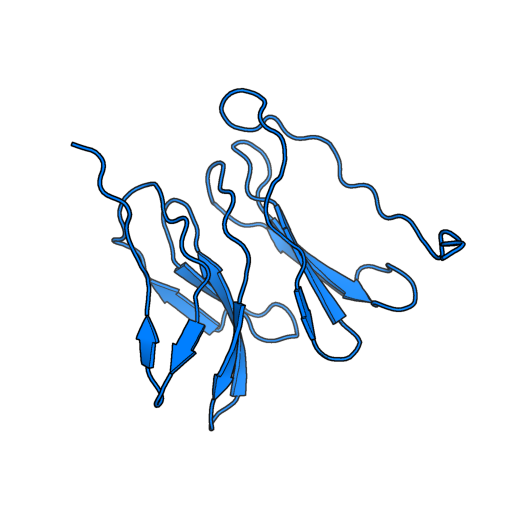 715 O O . VAL A 1 89 ? 1.585 -10.894 -8.522 1.00 82.44 89 VAL A O 1
ATOM 718 N N . ARG A 1 90 ? 1.138 -9.140 -7.166 1.00 86.88 90 ARG A N 1
ATOM 719 C CA . ARG A 1 90 ? 1.201 -9.869 -5.900 1.00 86.88 90 ARG A CA 1
ATOM 720 C C . ARG A 1 90 ? -0.121 -9.757 -5.170 1.00 86.88 90 ARG A C 1
ATOM 722 O O . ARG A 1 90 ? -0.762 -8.702 -5.194 1.00 86.88 90 ARG A O 1
ATOM 729 N N . SER A 1 91 ? -0.489 -10.830 -4.492 1.00 89.50 91 SER A N 1
ATOM 730 C CA . SER A 1 91 ? -1.626 -10.854 -3.586 1.00 89.50 91 SER A CA 1
ATOM 731 C C . SER A 1 91 ? -1.182 -11.147 -2.167 1.00 89.50 91 SER A C 1
ATOM 733 O O . SER A 1 91 ? -0.355 -12.034 -1.946 1.00 89.50 91 SER A O 1
ATOM 735 N N . TYR A 1 92 ? -1.757 -10.426 -1.213 1.00 90.94 92 TYR A N 1
ATOM 736 C CA . TYR A 1 92 ? -1.515 -10.593 0.213 1.00 90.94 92 TYR A CA 1
ATOM 737 C C . TYR A 1 92 ? -2.809 -10.966 0.927 1.00 90.94 92 TYR A C 1
ATOM 739 O O . TYR A 1 92 ? -3.890 -10.517 0.547 1.00 90.94 92 TYR A O 1
ATOM 747 N N . ASP A 1 93 ? -2.717 -11.750 1.996 1.00 92.19 93 ASP A N 1
ATOM 748 C CA . ASP A 1 93 ? -3.811 -11.800 2.959 1.00 92.19 93 ASP A CA 1
ATOM 749 C C . ASP A 1 93 ? -3.894 -10.476 3.742 1.00 92.19 93 ASP A C 1
ATOM 751 O O . ASP A 1 93 ? -3.025 -9.604 3.653 1.00 92.19 93 ASP A O 1
ATOM 755 N N . LEU A 1 94 ? -4.944 -10.318 4.547 1.00 89.75 94 LEU A N 1
ATOM 756 C CA . LEU A 1 94 ? -5.136 -9.106 5.351 1.00 89.75 94 LEU A CA 1
ATOM 757 C C . LEU A 1 94 ? -4.087 -8.938 6.472 1.00 89.75 94 LEU A C 1
ATOM 759 O O . LEU A 1 94 ? -4.005 -7.865 7.070 1.00 89.75 94 LEU A O 1
ATOM 763 N N . ASN A 1 95 ? -3.264 -9.960 6.732 1.00 91.00 95 ASN A N 1
ATOM 764 C CA . ASN A 1 95 ? -2.158 -9.943 7.693 1.00 91.00 95 ASN A CA 1
ATOM 765 C C . ASN A 1 95 ? -0.793 -9.677 7.021 1.00 91.00 95 ASN A C 1
ATOM 767 O O . ASN A 1 95 ? 0.244 -9.723 7.689 1.00 91.00 95 ASN A O 1
ATOM 771 N N . GLY A 1 96 ? -0.770 -9.421 5.709 1.00 88.69 96 GLY A N 1
ATOM 772 C CA . GLY A 1 96 ? 0.445 -9.127 4.950 1.00 88.69 96 GLY A CA 1
ATOM 773 C C . GLY A 1 96 ? 1.274 -10.360 4.577 1.00 88.69 96 GLY A C 1
ATOM 774 O O . GLY A 1 96 ? 2.459 -10.230 4.264 1.00 88.69 96 GLY A O 1
ATOM 775 N N . GLN A 1 97 ? 0.709 -11.566 4.633 1.00 91.12 97 GLN A N 1
ATOM 776 C CA . GLN A 1 97 ? 1.328 -12.772 4.082 1.00 91.12 97 GLN A CA 1
ATOM 777 C C . GLN A 1 97 ? 1.105 -12.793 2.568 1.00 91.12 97 GLN A C 1
ATOM 779 O O . GLN A 1 97 ? -0.038 -12.776 2.118 1.00 91.12 97 GLN A O 1
ATOM 784 N N . GLU A 1 98 ? 2.176 -12.869 1.774 1.00 90.88 98 GLU A N 1
ATOM 785 C CA . GLU A 1 98 ? 2.038 -13.093 0.330 1.00 90.88 98 GLU A CA 1
ATOM 786 C C . GLU A 1 98 ? 1.383 -14.459 0.077 1.00 90.88 98 GLU A C 1
ATOM 788 O O . GLU A 1 98 ? 1.805 -15.482 0.622 1.00 90.88 98 GLU A O 1
ATOM 793 N N . LEU A 1 99 ? 0.328 -14.456 -0.735 1.00 88.81 99 LEU A N 1
ATOM 794 C CA . LEU A 1 99 ? -0.473 -15.626 -1.079 1.00 88.81 99 LEU A CA 1
ATOM 795 C C . LEU A 1 99 ? -0.079 -16.210 -2.432 1.00 88.81 99 LEU A C 1
ATOM 797 O O . LEU A 1 99 ? -0.079 -17.429 -2.599 1.00 88.81 99 LEU A O 1
ATOM 801 N N . TRP A 1 100 ? 0.192 -15.338 -3.400 1.00 88.00 100 TRP A N 1
ATOM 802 C CA . TRP A 1 100 ? 0.662 -15.686 -4.734 1.00 88.00 100 TRP A CA 1
ATOM 803 C C . TRP A 1 100 ? 1.260 -14.458 -5.421 1.00 88.00 100 TRP A C 1
ATOM 805 O O . TRP A 1 100 ? 0.906 -13.315 -5.114 1.00 88.00 100 TRP A O 1
ATOM 815 N N . SER A 1 101 ? 2.122 -14.717 -6.398 1.00 85.75 101 SER A N 1
ATOM 816 C CA . SER A 1 101 ? 2.716 -13.717 -7.276 1.00 85.75 101 SER A CA 1
ATOM 817 C C . SER A 1 101 ? 2.815 -14.256 -8.705 1.00 85.75 101 SER A C 1
ATOM 819 O O . SER A 1 101 ? 3.039 -15.449 -8.923 1.00 85.75 101 SER A O 1
ATOM 821 N N . PHE A 1 102 ? 2.609 -13.380 -9.689 1.00 80.06 102 PHE A N 1
ATOM 822 C CA . PHE A 1 102 ? 2.810 -13.684 -11.106 1.00 80.06 102 PHE A CA 1
ATOM 823 C C . PHE A 1 102 ? 3.674 -12.601 -11.753 1.00 80.06 102 PHE A C 1
ATOM 825 O O . PHE A 1 102 ? 3.375 -11.411 -11.640 1.00 80.06 102 PHE A O 1
ATOM 832 N N . SER A 1 103 ? 4.718 -13.037 -12.457 1.00 68.62 103 SER A N 1
ATOM 833 C CA . SER A 1 103 ? 5.600 -12.213 -13.285 1.00 68.62 103 SER A CA 1
ATOM 834 C C . SER A 1 103 ? 5.293 -12.417 -14.775 1.00 68.62 103 SER A C 1
ATOM 836 O O . SER A 1 103 ? 4.705 -13.428 -15.168 1.00 68.62 103 SER A O 1
ATOM 838 N N . GLY A 1 104 ? 5.675 -11.455 -15.620 1.00 53.53 104 GLY A N 1
ATOM 839 C CA . GLY A 1 104 ? 5.452 -11.514 -17.076 1.00 53.53 104 GLY A CA 1
ATOM 840 C C . GLY A 1 104 ? 4.450 -10.493 -17.622 1.00 53.53 104 GLY A C 1
ATOM 841 O O . GLY A 1 104 ? 3.963 -10.646 -18.743 1.00 53.53 104 GLY A O 1
ATOM 842 N N . LEU A 1 105 ? 4.144 -9.456 -16.843 1.00 53.19 105 LEU A N 1
ATOM 843 C CA . LEU A 1 105 ? 3.363 -8.302 -17.286 1.00 53.19 105 LEU A CA 1
ATOM 844 C C . LEU A 1 105 ? 4.301 -7.205 -17.819 1.00 53.19 105 LEU A C 1
ATOM 846 O O . LEU A 1 105 ? 5.482 -7.165 -17.485 1.00 53.19 105 LEU A O 1
ATOM 850 N N . SER A 1 106 ? 3.807 -6.352 -18.721 1.00 45.41 106 SER A N 1
ATOM 851 C CA . SER A 1 106 ? 4.599 -5.246 -19.277 1.00 45.41 106 SER A CA 1
ATOM 852 C C . SER A 1 106 ? 4.900 -4.194 -18.210 1.00 45.41 106 SER A C 1
ATOM 854 O O . SER A 1 106 ? 4.035 -3.924 -17.385 1.00 45.41 106 SER A O 1
ATOM 856 N N . SER A 1 107 ? 6.060 -3.538 -18.316 1.00 43.28 107 SER A N 1
ATOM 857 C CA . SER A 1 107 ? 6.724 -2.672 -17.320 1.00 43.28 107 SER A CA 1
ATOM 858 C C . SER A 1 107 ? 5.933 -1.501 -16.703 1.00 43.28 107 SER A C 1
ATOM 860 O O . SER A 1 107 ? 6.509 -0.722 -15.950 1.00 43.28 107 SER A O 1
ATOM 862 N N . ILE A 1 108 ? 4.669 -1.291 -17.078 1.00 43.00 108 ILE A N 1
ATOM 863 C CA . ILE A 1 108 ? 3.775 -0.257 -16.547 1.00 43.00 108 ILE A CA 1
ATOM 864 C C . ILE A 1 108 ? 2.361 -0.848 -16.477 1.00 43.00 108 ILE A C 1
ATOM 866 O O . ILE A 1 108 ? 1.691 -1.006 -17.501 1.00 43.00 108 ILE A O 1
ATOM 870 N N . THR A 1 109 ? 1.885 -1.139 -15.269 1.00 47.28 109 THR A N 1
ATOM 871 C CA . THR A 1 109 ? 0.532 -1.657 -15.019 1.00 47.28 109 THR A CA 1
ATOM 872 C C . THR A 1 109 ? -0.224 -0.620 -14.189 1.00 47.28 109 THR A C 1
ATOM 874 O O . THR A 1 109 ? 0.040 -0.493 -13.006 1.00 47.28 109 THR A O 1
ATOM 877 N N . ILE A 1 110 ? -1.125 0.161 -14.803 1.00 48.97 110 ILE A N 1
ATOM 878 C CA . ILE A 1 110 ? -1.936 1.210 -14.136 1.00 48.97 110 ILE A CA 1
ATOM 879 C C . ILE A 1 110 ? -3.420 0.813 -13.866 1.00 48.97 110 ILE A C 1
ATOM 881 O O . ILE A 1 110 ? -4.122 1.604 -13.235 1.00 48.97 110 ILE A O 1
ATOM 885 N N . PRO A 1 111 ? -3.994 -0.347 -14.278 1.00 47.31 111 PRO A N 1
ATOM 886 C CA . PRO A 1 111 ? -5.406 -0.579 -13.992 1.00 47.31 111 PRO A CA 1
ATOM 887 C C . PRO A 1 111 ? -5.632 -0.905 -12.517 1.00 47.31 111 PRO A C 1
ATOM 889 O O . PRO A 1 111 ? -5.019 -1.820 -11.975 1.00 47.31 111 PRO A O 1
ATOM 892 N N . GLN A 1 112 ? -6.608 -0.222 -11.916 1.00 41.91 112 GLN A N 1
ATOM 893 C CA . GLN A 1 112 ? -7.305 -0.728 -10.740 1.00 41.91 112 GLN A CA 1
ATOM 894 C C . GLN A 1 112 ? -7.921 -2.087 -11.099 1.00 41.91 112 GLN A C 1
ATOM 896 O O . GLN A 1 112 ? -8.759 -2.140 -12.009 1.00 41.91 112 GLN A O 1
ATOM 901 N N . PRO A 1 113 ? -7.531 -3.185 -10.431 1.00 53.41 113 PRO A N 1
ATOM 902 C CA . PRO A 1 113 ? -8.249 -4.438 -10.576 1.00 53.41 113 PRO A CA 1
ATOM 903 C C . PRO A 1 113 ? -9.696 -4.209 -10.134 1.00 53.41 113 PRO A C 1
ATOM 905 O O . PRO A 1 113 ? -9.945 -3.602 -9.096 1.00 53.41 113 PRO A O 1
ATOM 908 N N . PHE A 1 114 ? -10.657 -4.692 -10.911 1.00 47.53 114 PHE A N 1
ATOM 909 C CA . PHE A 1 114 ? -12.026 -4.854 -10.439 1.00 47.53 114 PHE A CA 1
ATOM 910 C C . PHE A 1 114 ? -12.492 -6.261 -10.793 1.00 47.53 114 PHE A C 1
ATOM 912 O O . PHE A 1 114 ? -12.069 -6.842 -11.799 1.00 47.53 114 PHE A O 1
ATOM 919 N N . SER A 1 115 ? -13.356 -6.821 -9.952 1.00 42.97 115 SER A N 1
ATOM 920 C CA . SER A 1 115 ? -13.952 -8.129 -10.186 1.00 42.97 115 SER A CA 1
ATOM 921 C C . SER A 1 115 ? -15.369 -7.986 -10.740 1.00 42.97 115 SER A C 1
ATOM 923 O O . SER A 1 115 ? -16.162 -7.155 -10.297 1.00 42.97 115 SER A O 1
ATOM 925 N N . ALA A 1 116 ? -15.707 -8.826 -11.717 1.00 39.25 116 ALA A N 1
ATOM 926 C CA . ALA A 1 116 ? -17.081 -9.054 -12.151 1.00 39.25 116 ALA A CA 1
ATOM 927 C C . ALA A 1 116 ? -17.240 -10.533 -12.532 1.00 39.25 116 ALA A C 1
ATOM 929 O O . ALA A 1 116 ? -16.417 -11.079 -13.261 1.00 39.25 116 ALA A O 1
ATOM 930 N N . HIS A 1 117 ? -18.295 -11.189 -12.039 1.00 40.94 117 HIS A N 1
ATOM 931 C CA . HIS A 1 117 ? -18.618 -12.594 -12.350 1.00 40.94 117 HIS A CA 1
ATOM 932 C C . HIS A 1 117 ? -17.479 -13.605 -12.075 1.00 40.94 117 HIS A C 1
ATOM 934 O O . HIS A 1 117 ? -17.289 -14.548 -12.838 1.00 40.94 117 HIS A O 1
ATOM 940 N N . GLY A 1 118 ? -16.709 -13.417 -10.996 1.00 40.75 118 GLY A N 1
ATOM 941 C CA . GLY A 1 118 ? -15.637 -14.346 -10.603 1.00 40.75 118 GLY A CA 1
ATOM 942 C C . GLY A 1 118 ? -14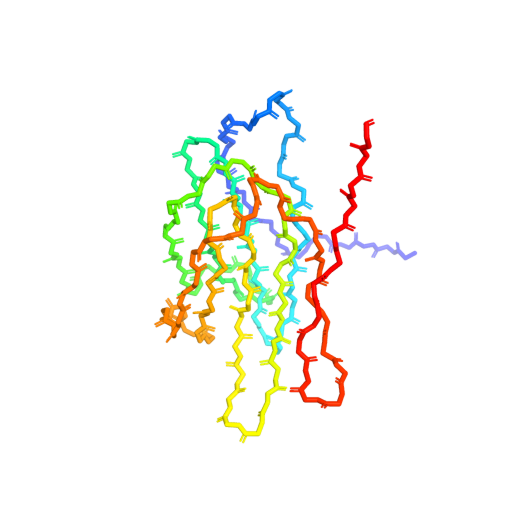.329 -14.213 -11.396 1.00 40.75 118 GLY A C 1
ATOM 943 O O . GLY A 1 118 ? -13.427 -15.024 -11.208 1.00 40.75 118 GLY A O 1
ATOM 944 N N . LEU A 1 119 ? -14.201 -13.190 -12.248 1.00 41.38 119 LEU A N 1
ATOM 945 C CA . LEU A 1 119 ? -12.986 -12.871 -13.000 1.00 41.38 119 LEU A CA 1
ATOM 946 C C . LEU A 1 119 ? -12.446 -11.496 -12.579 1.00 41.38 119 LEU A C 1
ATOM 948 O O . LEU A 1 119 ? -13.207 -10.528 -12.513 1.00 41.38 119 LEU A O 1
ATOM 952 N N . SER A 1 120 ? -11.137 -11.414 -12.323 1.00 36.31 120 SER A N 1
ATOM 953 C CA . SER A 1 120 ? -10.402 -10.146 -12.206 1.00 36.31 120 SER A CA 1
ATOM 954 C C . SER A 1 120 ? -9.904 -9.723 -13.587 1.00 36.31 120 SER A C 1
ATOM 956 O O . SER A 1 120 ? -9.226 -10.495 -14.265 1.00 36.31 120 SER A O 1
ATOM 958 N N . LEU A 1 121 ? -10.256 -8.508 -14.013 1.00 43.06 121 LEU A N 1
ATOM 959 C CA . LEU A 1 121 ? -9.858 -7.929 -15.300 1.00 43.06 121 LEU A CA 1
ATOM 960 C C . LEU A 1 121 ? -8.812 -6.824 -15.092 1.00 43.06 121 LEU A C 1
ATOM 962 O O . LEU A 1 121 ? -8.957 -5.985 -14.207 1.00 43.06 121 LEU A O 1
ATOM 966 N N . TYR A 1 122 ? -7.795 -6.796 -15.957 1.00 42.81 122 TYR A N 1
ATOM 967 C CA . TYR A 1 122 ? -6.777 -5.742 -16.032 1.00 42.81 122 TYR A CA 1
ATOM 968 C C . TYR A 1 122 ? -6.938 -5.001 -17.372 1.00 42.81 122 TYR A C 1
ATOM 970 O O . TYR A 1 122 ? -6.969 -5.645 -18.421 1.00 42.81 122 TYR A O 1
ATOM 978 N N . HIS A 1 123 ? -7.050 -3.666 -17.371 1.00 37.97 123 HIS A N 1
ATOM 979 C CA . HIS A 1 123 ? -7.124 -2.861 -18.602 1.00 37.97 123 HIS A CA 1
ATOM 980 C C . HIS A 1 123 ? -5.783 -2.167 -18.898 1.00 37.97 123 HIS A C 1
ATOM 982 O O . HIS A 1 123 ? -5.314 -1.337 -18.127 1.00 37.97 123 HIS A O 1
ATOM 988 N N . LEU A 1 124 ? -5.178 -2.483 -20.045 1.00 34.19 124 LEU A N 1
ATOM 989 C CA . LEU A 1 124 ? -3.974 -1.821 -20.563 1.00 34.19 124 LEU A CA 1
ATOM 990 C C . LEU A 1 124 ? -4.357 -0.602 -21.419 1.00 34.19 124 LEU A C 1
ATOM 992 O O . LEU A 1 124 ? -5.202 -0.729 -22.307 1.00 34.19 124 LEU A O 1
ATOM 996 N N . TRP A 1 125 ? -3.720 0.550 -21.191 1.00 25.91 125 TRP A N 1
ATOM 997 C CA . TRP A 1 125 ? -3.641 1.638 -22.173 1.00 25.91 125 TRP A CA 1
ATOM 998 C C . TRP A 1 125 ? -2.332 1.480 -22.951 1.00 25.91 125 TRP A C 1
ATOM 1000 O O . TRP A 1 125 ? -1.252 1.660 -22.398 1.00 25.91 125 TRP A O 1
ATOM 1010 N N . ILE A 1 126 ? -2.435 1.124 -24.232 1.00 28.36 126 ILE A N 1
ATOM 1011 C CA . ILE A 1 126 ? -1.320 1.150 -25.184 1.00 28.36 126 ILE A CA 1
ATOM 1012 C C . ILE A 1 126 ? -1.447 2.462 -25.960 1.00 28.36 126 ILE A C 1
ATOM 1014 O O . ILE A 1 126 ? -2.349 2.598 -26.787 1.00 28.36 126 ILE A O 1
ATOM 1018 N N . CYS A 1 127 ? -0.566 3.427 -25.699 1.00 26.77 127 CYS A N 1
ATOM 1019 C CA . CYS A 1 127 ? -0.318 4.513 -26.645 1.00 26.77 127 CYS A CA 1
ATOM 1020 C C . CYS A 1 127 ? 0.819 4.070 -27.572 1.00 26.77 127 CYS A C 1
ATOM 1022 O O . CYS A 1 127 ? 1.901 3.731 -27.093 1.00 26.77 127 CYS A O 1
ATOM 1024 N N . TRP A 1 128 ? 0.513 4.016 -28.870 1.00 36.09 128 TRP A N 1
ATOM 1025 C CA . TRP A 1 128 ? 1.464 3.823 -29.967 1.00 36.09 128 TRP A CA 1
ATOM 1026 C C . TRP A 1 128 ? 2.468 4.971 -30.062 1.00 36.09 128 TRP A C 1
ATOM 1028 O O . TRP A 1 128 ? 2.073 6.116 -29.740 1.00 36.09 128 TRP A O 1
#

Sequence (128 aa):
MDGNQLWEQRFDASDTRLGWGPAASPVLHDDTLFIVNDTDEDSFVVALDAATGEERWRRDRDEGTNWSTPFVWQNEIRTELVTTGSDQVRSYDLNGQELWSFSGLSSITIPQPFSAHGLSLYHLWICW

Foldseek 3Di:
DDDDDQDDDDDDWDAAVVNPGAQADWDDDDQWIWDWFAAQPWTKIWIAGNRYRHTLDMDTDPAHHAREHWDFDDDPVATWIWTDGQFKIWIAHPNRHTPDIDGDDHRYFHDHWDDDPRDTDGDDDDDD

Secondary structure (DSSP, 8-state):
--PPP-----PPPPPPGGG----PPPEEETTEEEEEEB-SS-EEEEEEETTT--EEEEEEE---SB-PPPEEEE-SS-EEEEEE-SSEEEEE-TTS-EEEEEE---S---PPPEEETTEEE-------

Mean predicted aligned error: 10.63 Å

Nearest PDB structures (foldseek):
  7cqy-assembly3_F  TM=7.688E-01  e=7.762E-04  Acidithiobacillus ferrooxidans
  6voa-assembly1_B  TM=7.758E-01  e=8.254E-02  Bos taurus
  6vnw-assem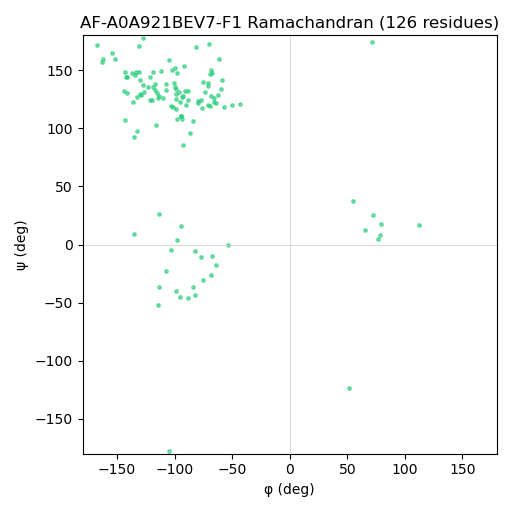bly1_B  TM=7.227E-01  e=1.079E-01  Bos taurus
  6byp-assembly1_A  TM=5.017E-01  e=1.756E+00  Alteromonas sp. LOR
  6byx-assembly2_B  TM=5.025E-01  e=1.955E+00  Alteromonas sp. LOR

Solvent-accessible surface area (backbone atoms only — not comparable to full-atom values): 7756 Å² total; per-residue (Å²): 132,90,84,76,87,88,68,88,79,86,76,85,88,63,66,26,73,92,70,71,63,87,62,31,54,70,41,78,54,91,65,34,30,37,40,50,41,37,14,66,76,64,14,34,39,38,34,21,33,62,88,68,56,47,78,75,47,76,42,82,44,99,35,45,50,43,54,24,31,56,28,79,47,76,55,98,89,52,61,31,42,37,36,53,35,23,54,38,39,39,30,20,38,92,83,69,47,79,74,52,74,51,72,86,59,66,76,73,46,70,44,58,56,50,76,58,95,94,41,79,50,78,62,83,85,82,83,131

pLDDT: mean 73.38, std 19.49, range [25.91, 94.56]

Radius of gyration: 15.04 Å; Cα contacts (8 Å, |Δi|>4): 273; chains: 1; bounding box: 33×40×45 Å